Protein AF-A0A959NZG0-F1 (afdb_monomer)

pLDDT: mean 89.96, std 7.62, range [59.88, 96.06]

Solvent-accessible surface area (backbone atoms only — not comparable to full-atom values): 5049 Å² total; per-residue (Å²): 125,85,45,71,69,47,46,55,50,56,73,67,27,57,51,74,98,86,41,69,55,82,47,74,89,31,82,28,78,86,11,50,64,25,38,55,36,46,52,67,76,37,89,57,98,51,37,47,55,73,85,69,56,84,81,74,90,60,84,54,92,76,86,86,84,85,88,82,72,91,83,80,86,79,135

Radius of gyration: 14.94 Å; Cα contacts (8 Å, |Δi|>4): 63; chains: 1; bounding box: 38×27×37 Å

Structure (mmCIF, N/CA/C/O backbone):
data_AF-A0A959NZG0-F1
#
_entry.id   AF-A0A959NZG0-F1
#
loop_
_atom_site.group_PDB
_atom_site.id
_atom_site.type_symbol
_atom_site.label_atom_id
_atom_site.label_alt_id
_atom_site.label_comp_id
_atom_site.label_asym_id
_atom_site.label_entity_id
_atom_site.label_seq_id
_atom_site.pdbx_PDB_ins_code
_atom_site.Cartn_x
_atom_site.Cartn_y
_atom_site.Cartn_z
_atom_site.occupancy
_atom_site.B_iso_or_equiv
_atom_site.auth_seq_id
_atom_site.auth_comp_id
_atom_site.auth_asym_id
_atom_site.auth_atom_id
_atom_site.pdbx_PDB_model_num
ATOM 1 N N . MET A 1 1 ? -6.940 -7.256 2.922 1.00 80.56 1 MET A N 1
ATOM 2 C CA . MET A 1 1 ? -5.765 -6.668 3.607 1.00 80.56 1 MET A CA 1
ATOM 3 C C . MET A 1 1 ? -4.505 -7.252 2.988 1.00 80.56 1 MET A C 1
ATOM 5 O O . MET A 1 1 ? -4.567 -8.388 2.539 1.00 80.56 1 MET A O 1
ATOM 9 N N . LEU A 1 2 ? -3.424 -6.476 2.883 1.00 87.38 2 LEU A N 1
ATOM 10 C CA . LEU A 1 2 ? -2.263 -6.789 2.031 1.00 87.38 2 LEU A CA 1
ATOM 11 C C . LEU A 1 2 ? -1.412 -7.956 2.568 1.00 87.38 2 LEU A C 1
ATOM 13 O O . LEU A 1 2 ? -0.958 -8.794 1.800 1.00 87.38 2 LEU A O 1
ATOM 17 N N . ASN A 1 3 ? -1.212 -8.012 3.884 1.00 91.50 3 ASN A N 1
ATOM 18 C CA . ASN A 1 3 ? -0.509 -9.073 4.617 1.00 91.50 3 ASN A CA 1
ATOM 19 C C . ASN A 1 3 ? -0.882 -9.022 6.120 1.00 91.50 3 ASN A C 1
ATOM 21 O O . ASN A 1 3 ? -1.650 -8.146 6.531 1.00 91.50 3 ASN A O 1
ATOM 25 N N . GLN A 1 4 ? -0.331 -9.915 6.955 1.00 94.94 4 GLN A N 1
ATOM 26 C CA . GLN A 1 4 ? -0.636 -9.940 8.397 1.00 94.94 4 GLN A CA 1
ATOM 27 C C . GLN A 1 4 ? -0.279 -8.621 9.099 1.00 94.94 4 GLN A C 1
ATOM 29 O O . GLN A 1 4 ? -1.101 -8.072 9.826 1.00 94.94 4 GLN A O 1
ATOM 34 N N . LYS A 1 5 ? 0.893 -8.044 8.803 1.00 95.50 5 LYS A N 1
ATOM 35 C CA . LYS A 1 5 ? 1.322 -6.770 9.400 1.00 95.50 5 LYS A CA 1
ATOM 36 C C . LYS A 1 5 ? 0.355 -5.626 9.090 1.00 95.50 5 LYS A C 1
ATOM 38 O O . LYS A 1 5 ? 0.101 -4.789 9.951 1.00 95.50 5 LYS A O 1
ATOM 43 N N . SER A 1 6 ? -0.228 -5.607 7.890 1.00 95.06 6 SER A N 1
ATOM 44 C CA . SER A 1 6 ? -1.242 -4.619 7.513 1.00 95.06 6 SER A CA 1
ATOM 45 C C . SER A 1 6 ? -2.542 -4.777 8.311 1.00 95.06 6 SER A C 1
ATOM 47 O O . SER A 1 6 ? -3.171 -3.775 8.648 1.00 95.06 6 SER A O 1
ATOM 49 N N . ILE A 1 7 ? -2.941 -6.016 8.635 1.00 95.00 7 ILE A N 1
ATOM 50 C CA . ILE A 1 7 ? -4.127 -6.299 9.459 1.00 95.00 7 ILE A CA 1
ATOM 51 C C . ILE A 1 7 ? -3.892 -5.760 10.868 1.00 95.00 7 ILE A C 1
ATOM 53 O O . ILE A 1 7 ? -4.716 -4.998 11.376 1.00 95.00 7 ILE A O 1
ATOM 57 N N . ASP A 1 8 ? -2.742 -6.094 11.451 1.00 96.06 8 ASP A N 1
ATOM 58 C CA . ASP A 1 8 ? -2.369 -5.663 12.796 1.00 96.06 8 ASP A CA 1
ATOM 59 C C . ASP A 1 8 ? -2.271 -4.130 12.869 1.00 96.06 8 ASP A C 1
ATOM 61 O O . ASP A 1 8 ? -2.768 -3.508 13.808 1.00 96.06 8 ASP A O 1
ATOM 65 N N . ALA A 1 9 ? -1.696 -3.491 11.845 1.00 95.88 9 ALA A N 1
ATOM 66 C CA . ALA A 1 9 ? -1.603 -2.036 11.764 1.00 95.88 9 ALA A CA 1
ATOM 67 C C . ALA A 1 9 ? -2.984 -1.363 11.737 1.00 95.88 9 ALA A C 1
ATOM 69 O O . ALA A 1 9 ? -3.201 -0.386 12.453 1.00 95.88 9 ALA A O 1
ATOM 70 N N . VAL A 1 10 ? -3.940 -1.884 10.960 1.00 94.00 10 VAL A N 1
ATOM 71 C CA . VAL A 1 10 ? -5.309 -1.338 10.928 1.00 94.00 10 VAL A CA 1
ATOM 72 C C . VAL A 1 10 ? -6.042 -1.584 12.241 1.00 94.00 10 VAL A C 1
ATOM 74 O O . VAL A 1 10 ? -6.702 -0.671 12.736 1.00 94.00 10 VAL A O 1
ATOM 77 N N . ALA A 1 11 ? -5.893 -2.768 12.840 1.00 93.62 11 ALA A N 1
ATOM 78 C CA . ALA A 1 11 ? -6.496 -3.085 14.134 1.00 93.62 11 ALA A CA 1
ATOM 79 C C . ALA A 1 11 ? -6.037 -2.119 15.243 1.00 93.62 11 ALA A C 1
ATOM 81 O O . ALA A 1 11 ? -6.826 -1.783 16.130 1.00 93.62 11 ALA A O 1
ATOM 82 N N . ASN A 1 12 ? -4.794 -1.640 15.149 1.00 94.94 12 ASN A N 1
ATOM 83 C CA . ASN A 1 12 ? -4.196 -0.671 16.066 1.00 94.94 12 ASN A CA 1
ATOM 84 C C . ASN A 1 12 ? -4.456 0.799 15.683 1.00 94.94 12 ASN A C 1
ATOM 86 O O . ASN A 1 12 ? -4.233 1.687 16.502 1.00 94.94 12 ASN A O 1
ATOM 90 N N . SER A 1 13 ? -4.964 1.087 14.480 1.00 95.19 13 SER A N 1
ATOM 91 C CA . SER A 1 13 ? -5.216 2.453 13.990 1.00 95.19 13 SER A CA 1
ATOM 92 C C . SER A 1 13 ? -6.579 3.004 14.427 1.00 95.19 13 SER A C 1
ATOM 94 O O . SER A 1 13 ? -7.296 3.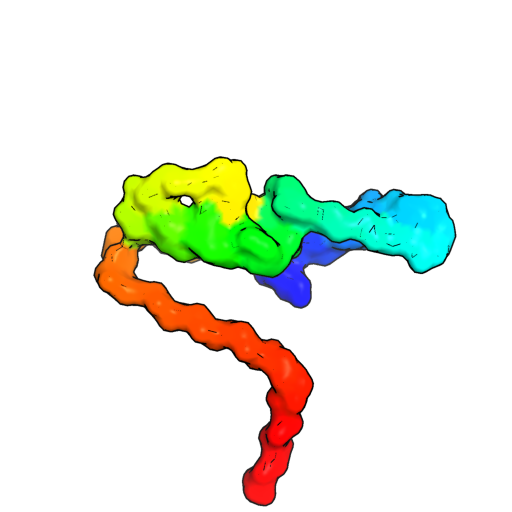647 13.656 1.00 95.19 13 SER A O 1
ATOM 96 N N . LYS A 1 14 ? -6.993 2.720 15.662 1.00 94.44 14 LYS A N 1
ATOM 97 C CA . LYS A 1 14 ? -8.275 3.195 16.196 1.00 94.44 14 LYS A CA 1
ATOM 98 C C . LYS A 1 14 ? -8.165 4.645 16.657 1.00 94.44 14 LYS A C 1
ATOM 100 O O . LYS A 1 14 ? -7.167 5.051 17.247 1.00 94.44 14 LYS A O 1
ATOM 105 N N . PHE A 1 15 ? -9.218 5.415 16.419 1.00 92.88 15 PHE A N 1
ATOM 106 C CA . PHE A 1 15 ? -9.385 6.767 16.935 1.00 92.88 15 PHE A CA 1
ATOM 107 C C . PHE A 1 15 ? -10.671 6.819 17.768 1.00 92.88 15 PHE A C 1
ATOM 109 O O . PHE A 1 15 ? -11.772 7.028 17.255 1.00 92.88 15 PHE A O 1
ATOM 116 N N . GLY A 1 16 ? -10.529 6.549 19.066 1.00 91.25 16 GLY A N 1
ATOM 117 C CA . GLY A 1 16 ? -11.665 6.272 19.945 1.00 91.25 16 GLY A CA 1
ATOM 118 C C . GLY A 1 16 ? -12.389 4.975 19.564 1.00 91.25 16 GLY A C 1
ATOM 119 O O . GLY A 1 16 ? -11.824 4.100 18.908 1.00 91.25 16 GLY A O 1
ATOM 120 N N . ASP A 1 17 ? -13.656 4.861 19.962 1.00 90.75 17 ASP A N 1
ATOM 121 C CA . ASP A 1 17 ? -14.403 3.598 19.849 1.00 90.75 17 ASP A CA 1
ATOM 122 C C . ASP A 1 17 ? -15.061 3.375 18.481 1.00 90.75 17 ASP A C 1
ATOM 124 O O . ASP A 1 17 ? -15.444 2.254 18.151 1.00 90.75 17 ASP A O 1
ATOM 128 N N . LYS A 1 18 ? -15.234 4.441 17.690 1.00 94.00 18 LYS A N 1
ATOM 129 C CA . LYS A 1 18 ? -16.063 4.419 16.470 1.00 94.00 18 LYS A CA 1
ATOM 130 C C . LYS A 1 18 ? -15.314 4.742 15.184 1.00 94.00 18 LYS A C 1
ATOM 132 O O . LYS A 1 18 ? -15.877 4.546 14.110 1.00 94.00 18 LYS A O 1
ATOM 137 N N . PHE A 1 19 ? -14.084 5.243 15.269 1.00 93.50 19 PHE A N 1
ATOM 138 C CA . PHE A 1 19 ? -13.340 5.681 14.093 1.00 93.50 19 PHE A CA 1
ATOM 139 C C . PHE A 1 19 ? -12.045 4.901 13.921 1.00 93.50 19 PHE A C 1
ATOM 141 O O . PHE A 1 19 ? -11.398 4.490 14.883 1.00 93.50 19 PHE A O 1
ATOM 148 N N . ILE A 1 20 ? -11.659 4.733 12.661 1.00 93.00 20 ILE A N 1
ATOM 149 C CA . ILE A 1 20 ? -10.370 4.182 12.259 1.00 93.00 20 ILE A CA 1
ATOM 150 C C . ILE A 1 20 ? -9.630 5.293 11.527 1.00 93.00 20 ILE A C 1
ATOM 152 O O . ILE A 1 20 ? -10.160 5.891 10.589 1.00 93.00 20 ILE A O 1
ATOM 156 N N . LYS A 1 21 ? -8.407 5.582 11.964 1.00 94.12 21 LYS A N 1
ATOM 157 C CA . LYS A 1 21 ? -7.537 6.544 11.300 1.00 94.12 21 LYS A CA 1
ATOM 158 C C . LYS A 1 21 ? -6.936 5.881 10.052 1.00 94.12 21 LYS A C 1
ATOM 160 O O . LYS A 1 21 ? -6.351 4.801 10.172 1.00 94.12 21 LYS A O 1
ATOM 165 N N . PRO A 1 22 ? -7.023 6.503 8.866 1.00 92.69 22 PRO A N 1
ATOM 166 C CA . PRO A 1 22 ? -6.324 6.011 7.686 1.00 92.69 22 PRO A CA 1
ATOM 167 C C . PRO A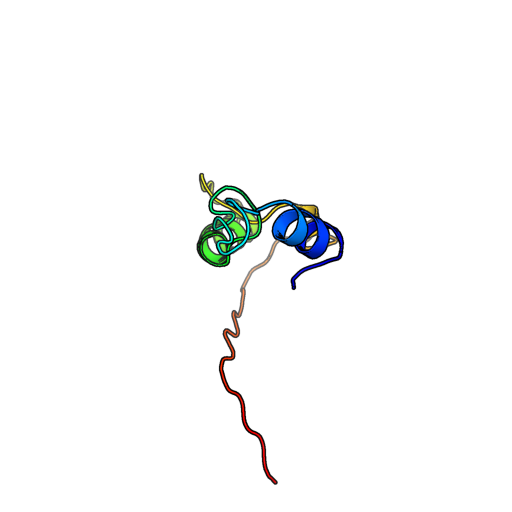 1 22 ? -4.807 5.980 7.907 1.00 92.69 22 PRO A C 1
ATOM 169 O O . PRO A 1 22 ? -4.221 6.912 8.460 1.00 92.69 22 PRO A O 1
ATOM 172 N N . LEU A 1 23 ? -4.165 4.912 7.440 1.00 94.81 23 LEU A N 1
ATOM 173 C CA . LEU A 1 23 ? -2.722 4.701 7.559 1.00 94.81 23 LEU A CA 1
ATOM 174 C C . LEU A 1 23 ? -1.956 5.348 6.392 1.00 94.81 23 LEU A C 1
ATOM 176 O O . LEU A 1 23 ? -1.251 4.649 5.664 1.00 94.81 23 LEU A O 1
ATOM 180 N N . TYR A 1 24 ? -2.121 6.660 6.185 1.00 92.81 24 TYR A N 1
ATOM 181 C CA . TYR A 1 24 ? -1.546 7.390 5.039 1.00 92.81 24 TYR A CA 1
ATOM 182 C C . TYR A 1 24 ? -0.036 7.173 4.873 1.00 92.81 24 TYR A C 1
ATOM 184 O O . TYR A 1 24 ? 0.437 7.009 3.755 1.00 92.81 24 TYR A O 1
ATOM 192 N N . ASP A 1 25 ? 0.699 7.053 5.977 1.00 93.44 25 ASP A N 1
ATOM 193 C CA . ASP A 1 25 ? 2.156 6.885 5.956 1.00 93.44 25 ASP A CA 1
ATOM 194 C C . ASP A 1 25 ? 2.612 5.423 5.755 1.00 93.44 25 ASP A C 1
ATOM 196 O O . ASP A 1 25 ? 3.809 5.147 5.733 1.00 93.44 25 ASP A O 1
ATOM 200 N N . SER A 1 26 ? 1.691 4.450 5.650 1.00 94.88 26 SER A N 1
ATOM 201 C CA . SER A 1 26 ? 2.046 3.026 5.502 1.00 94.88 26 SER A CA 1
ATOM 202 C C . SER A 1 26 ? 1.112 2.247 4.567 1.00 94.88 26 SER A C 1
ATOM 204 O O . SER A 1 26 ? 1.226 2.355 3.349 1.00 94.88 26 SER A O 1
ATOM 206 N N . TYR A 1 27 ? 0.209 1.424 5.104 1.00 95.62 27 TYR A N 1
ATOM 207 C CA . TYR A 1 27 ? -0.585 0.438 4.360 1.00 95.62 27 TYR A CA 1
ATOM 208 C C . TYR A 1 27 ? -1.818 1.036 3.652 1.00 95.62 27 TYR A C 1
ATOM 210 O O . TYR A 1 27 ? -2.810 0.337 3.440 1.00 95.62 27 TYR A O 1
ATOM 218 N N . CYS A 1 28 ? -1.792 2.324 3.296 1.00 93.50 28 CYS A N 1
ATOM 219 C CA . CYS A 1 28 ? -2.866 2.966 2.541 1.00 93.50 28 CYS A CA 1
ATOM 220 C C . CYS A 1 28 ? -2.727 2.715 1.034 1.00 93.50 28 CYS A C 1
ATOM 222 O O . CYS A 1 28 ? -1.631 2.744 0.476 1.00 93.50 28 CYS A O 1
ATOM 224 N N . PHE A 1 29 ? -3.855 2.542 0.342 1.00 91.50 29 PHE A N 1
ATOM 225 C CA . PHE A 1 29 ? -3.880 2.375 -1.116 1.00 91.50 29 PHE A CA 1
ATOM 226 C C . PHE A 1 29 ? -3.377 3.607 -1.877 1.00 91.50 29 PHE A C 1
ATOM 228 O O . PHE A 1 29 ? -2.895 3.463 -2.999 1.00 91.50 29 PHE A O 1
ATOM 235 N N . SER A 1 30 ? -3.387 4.794 -1.257 1.00 92.56 30 SER A N 1
ATOM 236 C CA . SER A 1 30 ? -2.752 6.000 -1.813 1.00 92.56 30 SER A CA 1
ATOM 237 C C . SER A 1 30 ? -1.263 5.815 -2.109 1.00 92.56 30 SER A C 1
ATOM 239 O O . SER A 1 30 ? -0.709 6.567 -2.903 1.00 92.56 30 SER A O 1
ATOM 241 N N . ASN A 1 31 ? -0.623 4.814 -1.499 1.00 95.12 31 ASN A N 1
ATOM 242 C CA . ASN A 1 31 ? 0.811 4.573 -1.613 1.00 95.12 31 ASN A CA 1
ATOM 243 C C . ASN A 1 3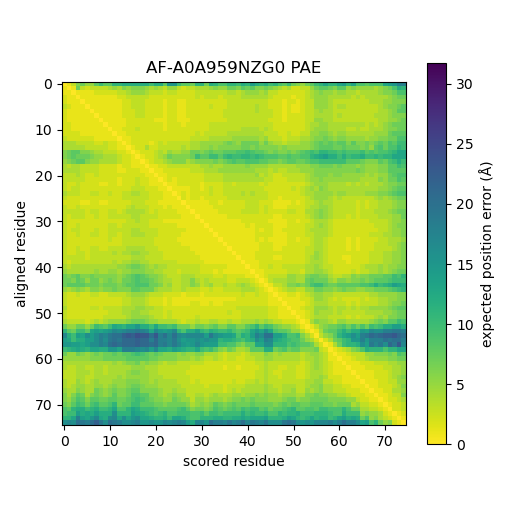1 ? 1.163 3.593 -2.748 1.00 95.12 31 ASN A C 1
ATOM 245 O O . ASN A 1 31 ? 2.342 3.366 -3.019 1.00 95.12 31 ASN A O 1
ATOM 249 N N . ILE A 1 32 ? 0.162 3.039 -3.449 1.00 93.81 32 ILE A N 1
ATOM 250 C CA . ILE A 1 32 ? 0.359 2.161 -4.614 1.00 93.81 32 ILE A CA 1
ATOM 251 C C . ILE A 1 32 ? 1.177 2.856 -5.724 1.00 93.81 32 ILE A C 1
ATOM 253 O O . ILE A 1 32 ? 2.142 2.246 -6.192 1.00 93.81 32 ILE A O 1
ATOM 257 N N . PRO A 1 33 ? 0.887 4.110 -6.138 1.00 94.56 33 PRO A N 1
ATOM 258 C CA . PRO A 1 33 ? 1.670 4.794 -7.168 1.00 94.56 33 PRO A CA 1
ATOM 259 C C . PRO A 1 33 ? 3.159 4.909 -6.825 1.00 94.56 33 PRO A C 1
ATOM 261 O O . PRO A 1 33 ? 4.003 4.583 -7.658 1.00 94.56 33 PRO A O 1
ATOM 264 N N . GLY A 1 34 ? 3.501 5.299 -5.594 1.00 95.06 34 GLY A N 1
ATOM 265 C CA . GLY A 1 34 ? 4.900 5.403 -5.176 1.00 95.06 34 GLY A CA 1
ATOM 266 C C . GLY A 1 34 ? 5.605 4.051 -5.084 1.00 95.06 34 GLY A C 1
ATOM 267 O O . GLY A 1 34 ? 6.778 3.939 -5.445 1.00 95.06 34 GLY A O 1
ATOM 268 N N . THR A 1 35 ? 4.886 2.987 -4.710 1.00 93.75 35 THR A N 1
ATOM 269 C CA . THR A 1 35 ? 5.406 1.616 -4.813 1.00 93.75 35 THR A CA 1
ATOM 270 C C . THR A 1 35 ? 5.727 1.249 -6.257 1.00 93.75 35 THR A C 1
ATOM 272 O O . THR A 1 35 ? 6.813 0.731 -6.511 1.00 93.75 35 THR A O 1
ATOM 275 N N . ILE A 1 36 ? 4.850 1.560 -7.214 1.00 93.31 36 ILE A N 1
ATOM 276 C CA . ILE A 1 36 ? 5.091 1.284 -8.639 1.00 93.31 36 ILE A CA 1
ATOM 277 C C . ILE A 1 36 ? 6.326 2.036 -9.134 1.00 93.31 36 ILE A C 1
ATOM 279 O O . ILE A 1 36 ? 7.192 1.420 -9.751 1.00 93.31 36 ILE A O 1
ATOM 283 N N . LEU A 1 37 ? 6.455 3.328 -8.815 1.00 93.50 37 LEU A N 1
ATOM 284 C CA . LEU A 1 37 ? 7.643 4.123 -9.154 1.00 93.50 37 LEU A CA 1
ATOM 285 C C . LEU A 1 37 ? 8.929 3.480 -8.616 1.00 93.50 37 LEU A C 1
ATOM 287 O O . LEU A 1 37 ? 9.917 3.358 -9.345 1.00 93.50 37 LEU A O 1
ATOM 291 N N . SER A 1 38 ? 8.893 2.974 -7.381 1.00 91.38 38 SER A N 1
ATOM 292 C CA . SER A 1 38 ? 10.052 2.317 -6.774 1.00 91.38 38 SER A CA 1
ATOM 293 C C . SER A 1 38 ? 10.481 1.031 -7.495 1.00 91.38 38 SER A C 1
ATOM 295 O O . SER A 1 38 ? 11.676 0.749 -7.556 1.00 91.38 38 SER A O 1
ATOM 297 N N . LEU A 1 39 ? 9.553 0.296 -8.129 1.00 91.00 39 LEU A N 1
ATOM 298 C CA . LEU A 1 39 ? 9.877 -0.888 -8.944 1.00 91.00 39 LEU A CA 1
ATOM 299 C C . LEU A 1 39 ? 10.679 -0.540 -10.211 1.00 91.00 39 LEU A C 1
ATOM 301 O O . LEU A 1 39 ? 11.347 -1.411 -10.775 1.00 91.00 39 LEU A O 1
ATOM 305 N N . PHE A 1 40 ? 10.628 0.724 -10.638 1.00 91.38 40 PHE A N 1
ATOM 306 C CA . PHE A 1 40 ? 11.402 1.284 -11.747 1.00 91.38 40 PHE A CA 1
ATOM 307 C C . PHE A 1 40 ? 12.627 2.087 -11.282 1.00 91.38 40 PHE A C 1
ATOM 309 O O . PHE A 1 40 ? 13.263 2.750 -12.100 1.00 91.38 40 PHE A O 1
ATOM 316 N N . ASN A 1 41 ? 12.988 2.013 -9.994 1.00 90.56 41 ASN A N 1
ATOM 317 C CA . ASN A 1 41 ? 14.047 2.813 -9.364 1.00 90.56 41 ASN A CA 1
ATOM 318 C C . ASN A 1 41 ? 13.807 4.334 -9.436 1.00 90.56 41 ASN A C 1
ATOM 320 O O . ASN A 1 41 ? 14.760 5.112 -9.464 1.00 90.56 41 ASN A O 1
ATOM 324 N N . ILE A 1 42 ? 12.544 4.766 -9.475 1.00 92.44 42 ILE A N 1
ATOM 325 C CA . ILE A 1 42 ? 12.162 6.177 -9.382 1.00 92.44 42 ILE A CA 1
ATOM 326 C C . ILE A 1 42 ? 11.817 6.481 -7.921 1.00 92.44 42 ILE A C 1
ATOM 328 O O . ILE A 1 42 ? 11.034 5.762 -7.295 1.00 92.44 42 ILE A O 1
ATOM 332 N N . ASN A 1 43 ? 12.410 7.541 -7.369 1.00 90.38 43 ASN A N 1
ATOM 333 C CA . ASN A 1 43 ? 12.159 7.955 -5.990 1.00 90.38 43 ASN A CA 1
ATOM 334 C C . ASN A 1 43 ? 10.720 8.460 -5.811 1.00 90.38 43 ASN A C 1
ATOM 336 O O . ASN A 1 43 ? 10.169 9.130 -6.682 1.00 90.38 43 ASN A O 1
ATOM 340 N N . SER A 1 44 ? 10.128 8.148 -4.660 1.00 89.25 44 SER A N 1
ATOM 341 C CA . SER A 1 44 ? 8.804 8.614 -4.253 1.00 89.25 44 SER A CA 1
ATOM 342 C C . SER A 1 44 ? 8.739 8.684 -2.730 1.00 89.25 44 SER A C 1
ATOM 344 O O . SER A 1 44 ? 9.255 7.788 -2.055 1.00 89.25 44 SER A O 1
ATOM 346 N N . ASP A 1 45 ? 8.107 9.735 -2.212 1.00 86.88 45 ASP A N 1
ATOM 347 C CA . ASP A 1 45 ? 8.057 10.022 -0.775 1.00 86.88 45 ASP A CA 1
ATOM 348 C C . ASP A 1 45 ? 7.118 9.075 -0.014 1.00 86.88 45 ASP A C 1
ATOM 350 O O . ASP A 1 45 ? 7.378 8.736 1.138 1.00 86.88 45 ASP A O 1
ATOM 354 N N . LEU A 1 46 ? 6.050 8.597 -0.663 1.00 92.00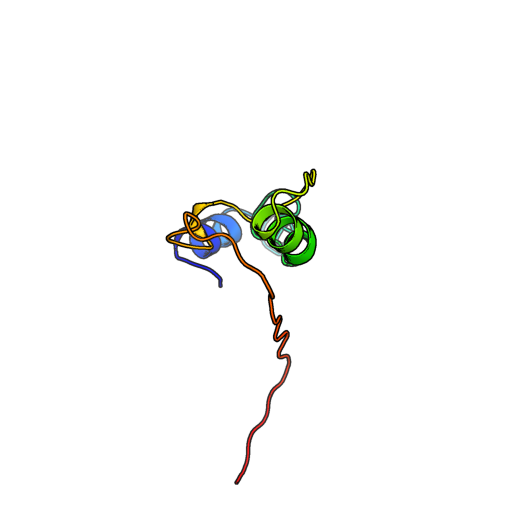 46 LEU A N 1
ATOM 355 C CA . LEU A 1 46 ? 5.044 7.721 -0.062 1.00 92.00 46 LEU A CA 1
ATOM 356 C C . LEU A 1 46 ? 4.912 6.429 -0.862 1.00 92.00 46 LEU A C 1
ATOM 358 O O . LEU A 1 46 ? 4.498 6.434 -2.018 1.00 92.00 46 LEU A O 1
ATOM 362 N N . LYS A 1 47 ? 5.237 5.303 -0.229 1.00 94.50 47 LYS A N 1
ATOM 363 C CA . LYS A 1 47 ? 5.158 3.963 -0.817 1.00 94.50 47 LYS A CA 1
ATOM 364 C C . LYS A 1 47 ? 4.713 2.950 0.226 1.00 94.50 47 LYS A C 1
ATOM 366 O O . LYS A 1 47 ? 4.909 3.151 1.423 1.00 94.50 47 LYS A O 1
ATOM 371 N N . LEU A 1 48 ? 4.113 1.859 -0.234 1.00 94.62 48 LEU A N 1
ATOM 372 C CA . LEU A 1 48 ? 3.772 0.737 0.630 1.00 94.62 48 LEU A CA 1
ATOM 373 C C . LEU A 1 48 ? 5.041 0.168 1.294 1.00 94.62 48 LEU A C 1
ATOM 375 O O . LEU A 1 48 ? 6.108 0.162 0.667 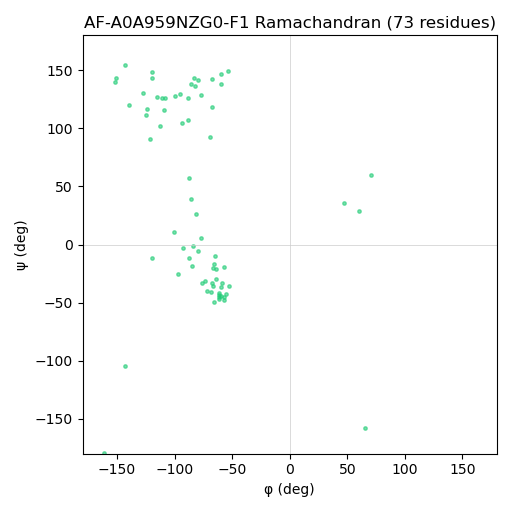1.00 94.62 48 LEU A O 1
ATOM 379 N N . PRO A 1 49 ? 4.929 -0.331 2.536 1.00 93.88 49 PRO A N 1
ATOM 380 C CA . PRO A 1 49 ? 6.025 -0.998 3.231 1.00 93.88 49 PRO A CA 1
ATOM 381 C C . PRO A 1 49 ? 6.641 -2.153 2.427 1.00 93.88 49 PRO A C 1
ATOM 383 O O . PRO A 1 49 ? 5.961 -2.827 1.651 1.00 93.88 49 PRO A O 1
ATOM 386 N N . SER A 1 50 ? 7.938 -2.405 2.625 1.00 90.00 50 SER A N 1
ATOM 387 C CA . SER A 1 50 ? 8.702 -3.411 1.864 1.00 90.00 50 SER A CA 1
ATOM 388 C C . SER A 1 50 ? 8.249 -4.853 2.102 1.00 90.00 50 SER A C 1
ATOM 390 O O . SER A 1 50 ? 8.567 -5.734 1.313 1.00 90.00 50 SER A O 1
ATOM 392 N N . ASP A 1 51 ? 7.498 -5.112 3.169 1.00 92.06 51 ASP A N 1
ATOM 393 C CA . ASP A 1 51 ? 6.900 -6.414 3.461 1.00 92.06 51 ASP A CA 1
ATOM 394 C C . ASP A 1 51 ? 5.614 -6.698 2.664 1.00 92.06 51 ASP A C 1
ATOM 396 O O . ASP A 1 51 ? 5.080 -7.805 2.749 1.00 92.06 51 ASP A O 1
ATOM 400 N N . VAL A 1 52 ? 5.103 -5.730 1.893 1.00 91.88 52 VAL A N 1
ATOM 401 C CA . VAL A 1 52 ? 3.919 -5.928 1.037 1.00 91.88 52 VAL A CA 1
ATOM 402 C C . VAL A 1 52 ? 4.255 -6.719 -0.226 1.00 91.88 52 VAL A C 1
ATOM 404 O O . VAL A 1 52 ? 3.431 -7.488 -0.715 1.00 91.88 52 VAL A O 1
ATOM 407 N N . LEU A 1 53 ? 5.463 -6.555 -0.755 1.00 87.50 53 LEU A N 1
ATOM 408 C CA . LEU A 1 53 ? 5.904 -7.206 -1.979 1.00 87.50 53 LEU A CA 1
ATOM 409 C C . LEU A 1 53 ? 7.197 -7.974 -1.676 1.00 87.50 53 LEU A C 1
ATOM 411 O O . LEU A 1 53 ? 8.244 -7.409 -1.376 1.00 87.50 53 LEU A O 1
ATOM 415 N N . ILE A 1 54 ? 7.114 -9.301 -1.704 1.00 74.75 54 ILE A N 1
ATOM 416 C CA . ILE A 1 54 ? 8.256 -10.176 -1.423 1.00 74.75 54 ILE A CA 1
ATOM 417 C C . ILE A 1 54 ? 9.089 -10.300 -2.710 1.00 74.75 54 ILE A C 1
ATOM 419 O O . ILE A 1 54 ? 8.535 -10.522 -3.782 1.00 74.75 54 ILE A O 1
ATOM 423 N N . ASN A 1 55 ? 10.421 -10.216 -2.601 1.00 64.56 55 ASN A N 1
ATOM 424 C CA . ASN A 1 55 ? 11.382 -10.453 -3.694 1.00 64.56 55 ASN A CA 1
ATOM 425 C C . ASN A 1 55 ? 11.444 -9.389 -4.818 1.00 64.56 55 ASN A C 1
ATOM 427 O O . ASN A 1 55 ? 11.324 -9.678 -6.004 1.00 64.56 55 ASN A O 1
ATOM 431 N N . HIS A 1 56 ? 11.767 -8.145 -4.463 1.00 64.38 56 HIS A N 1
ATOM 432 C CA . HIS A 1 56 ? 11.972 -7.044 -5.421 1.00 64.38 56 HIS A CA 1
ATOM 433 C C . HIS A 1 56 ? 13.304 -7.032 -6.183 1.00 64.38 56 HIS A C 1
ATOM 435 O O . HIS A 1 56 ? 13.586 -6.070 -6.894 1.00 64.38 56 HIS A O 1
ATOM 441 N N . ALA A 1 57 ? 14.150 -8.056 -6.038 1.00 59.88 57 ALA A N 1
ATOM 442 C CA . ALA A 1 57 ? 15.476 -8.069 -6.665 1.00 59.88 57 ALA A CA 1
ATOM 443 C C . ALA A 1 57 ? 15.424 -8.088 -8.209 1.00 59.88 57 ALA A C 1
ATOM 445 O O . ALA A 1 57 ? 16.445 -7.908 -8.872 1.00 59.88 57 ALA A O 1
ATOM 446 N N . THR A 1 58 ? 14.245 -8.285 -8.802 1.00 67.44 58 THR A N 1
ATOM 447 C CA . THR A 1 58 ? 14.039 -8.240 -10.247 1.00 67.44 58 THR A CA 1
ATOM 448 C C . THR A 1 58 ? 13.715 -6.830 -10.729 1.00 67.44 58 THR A C 1
ATOM 450 O O . THR A 1 58 ? 12.761 -6.197 -10.285 1.00 67.44 58 THR A O 1
ATOM 453 N N . LYS A 1 59 ? 14.478 -6.347 -11.714 1.00 79.62 59 LYS A N 1
ATOM 454 C CA . LYS A 1 59 ? 14.160 -5.116 -12.444 1.00 79.62 59 LYS A CA 1
ATOM 455 C C . LYS A 1 59 ? 12.898 -5.337 -13.283 1.00 79.62 59 LYS A C 1
ATOM 457 O O . LYS A 1 59 ? 12.898 -6.171 -14.189 1.00 79.62 59 LYS A O 1
ATOM 462 N N . HIS A 1 60 ? 11.841 -4.581 -13.004 1.00 87.81 60 HIS A N 1
ATOM 463 C CA . HIS A 1 60 ? 10.581 -4.678 -13.737 1.00 87.81 60 HIS A CA 1
ATOM 464 C C . HIS A 1 60 ? 10.639 -3.804 -14.997 1.00 87.81 60 HIS A C 1
ATOM 466 O O . HIS A 1 60 ? 11.156 -2.689 -14.969 1.00 87.81 60 HIS A O 1
ATOM 472 N N . LYS A 1 61 ? 10.125 -4.315 -16.123 1.00 91.62 61 LYS A N 1
ATOM 473 C CA . LYS A 1 61 ? 9.965 -3.536 -17.370 1.00 91.62 61 LYS A CA 1
ATOM 474 C C . LYS A 1 61 ? 8.552 -2.984 -17.539 1.00 91.62 61 LYS A C 1
ATOM 476 O O . LYS A 1 61 ? 8.368 -1.980 -18.212 1.00 91.62 61 LYS A O 1
ATOM 481 N N . GLN A 1 62 ? 7.571 -3.640 -16.930 1.00 93.62 62 GLN A N 1
ATOM 482 C CA . GLN A 1 62 ? 6.163 -3.292 -17.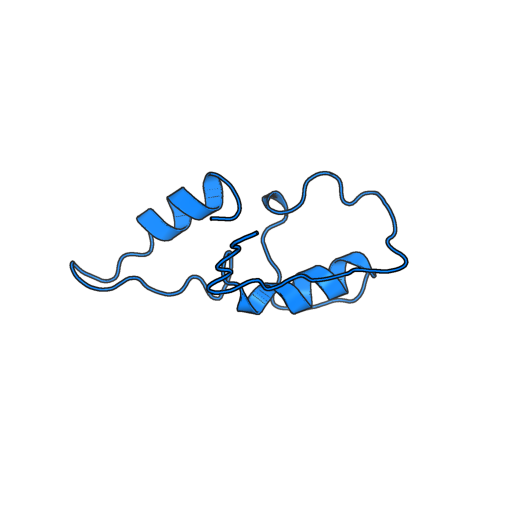014 1.00 93.62 62 GLN A CA 1
ATOM 483 C C . GLN A 1 62 ? 5.477 -3.721 -15.718 1.00 93.62 62 GLN A C 1
ATOM 485 O O . GLN A 1 62 ? 5.815 -4.761 -15.153 1.00 93.62 62 GLN A O 1
ATOM 490 N N . VAL A 1 63 ? 4.522 -2.916 -15.261 1.00 92.38 63 VAL A N 1
ATOM 4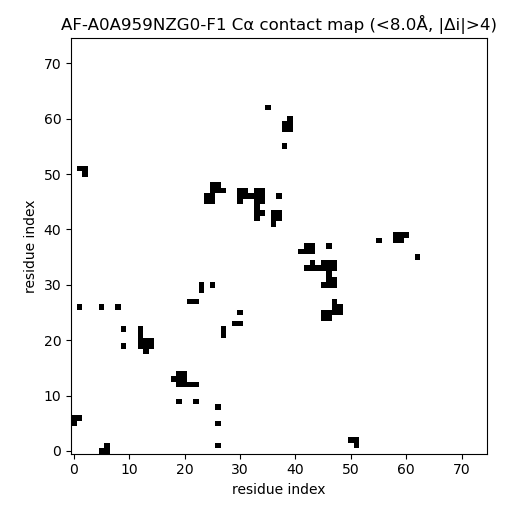91 C CA . VAL A 1 63 ? 3.676 -3.204 -14.101 1.00 92.38 63 VAL A CA 1
ATOM 492 C C . VAL A 1 63 ? 2.228 -3.039 -14.543 1.00 92.38 63 VAL A C 1
ATOM 494 O O . VAL A 1 63 ? 1.884 -2.033 -15.160 1.00 92.38 63 VAL A O 1
ATOM 497 N N . VAL A 1 64 ? 1.390 -4.030 -14.248 1.00 94.38 64 VAL A N 1
ATOM 498 C CA . VAL A 1 64 ? -0.058 -3.975 -14.479 1.00 94.38 64 VAL A CA 1
ATOM 499 C C . VAL A 1 64 ? -0.738 -3.917 -13.120 1.00 94.38 64 VAL A C 1
ATOM 501 O O . VAL A 1 64 ? -0.485 -4.764 -12.266 1.00 94.38 64 VAL A O 1
ATOM 504 N N . VAL A 1 65 ? -1.585 -2.911 -12.920 1.00 92.44 65 VAL A N 1
ATOM 505 C CA . VAL A 1 65 ? -2.340 -2.720 -11.678 1.00 92.44 65 VAL A CA 1
ATOM 506 C C . VAL A 1 65 ? -3.797 -3.035 -11.951 1.00 92.44 65 VAL A C 1
ATOM 508 O O . VAL A 1 65 ? -4.402 -2.455 -12.848 1.00 92.44 65 VAL A O 1
ATOM 511 N N . LEU A 1 66 ? -4.360 -3.934 -11.152 1.00 92.44 66 LEU A N 1
ATOM 512 C CA . LEU A 1 66 ? -5.776 -4.270 -11.182 1.00 92.44 66 LEU A CA 1
ATOM 513 C C . LEU A 1 66 ? -6.391 -3.794 -9.867 1.00 92.44 66 LEU A C 1
ATOM 515 O O . LEU A 1 66 ? -6.207 -4.428 -8.829 1.00 92.44 66 LEU A O 1
ATOM 519 N N . LEU A 1 67 ? -7.093 -2.661 -9.907 1.00 89.88 67 LEU A N 1
ATOM 520 C CA . LEU A 1 67 ? -7.947 -2.228 -8.806 1.00 89.88 67 LEU A CA 1
ATOM 521 C C . LEU A 1 67 ? -9.357 -2.721 -9.097 1.00 89.88 67 LEU A C 1
ATOM 523 O O . LEU A 1 67 ? -10.040 -2.204 -9.977 1.00 89.88 67 LEU A O 1
ATOM 527 N N . ILE A 1 68 ? -9.751 -3.760 -8.379 1.00 90.19 68 ILE A N 1
ATOM 528 C CA . ILE A 1 68 ? -11.031 -4.420 -8.566 1.00 90.19 68 ILE A CA 1
ATOM 529 C C . ILE A 1 68 ? -11.896 -4.077 -7.360 1.00 90.19 68 ILE A C 1
ATOM 531 O O . ILE A 1 68 ? -11.568 -4.465 -6.240 1.00 90.19 68 ILE A O 1
ATOM 535 N N . ASP A 1 69 ? -12.990 -3.360 -7.600 1.00 90.75 69 ASP A N 1
ATOM 536 C CA . ASP A 1 69 ? -14.008 -3.071 -6.594 1.00 90.75 69 ASP A CA 1
ATOM 537 C C . ASP A 1 69 ? -15.355 -3.651 -7.036 1.00 90.75 69 ASP A C 1
ATOM 539 O O . ASP A 1 69 ? -15.665 -3.679 -8.228 1.00 90.75 69 ASP A O 1
ATOM 543 N N . ALA A 1 70 ? -16.122 -4.162 -6.072 1.00 91.06 70 ALA A N 1
ATOM 544 C CA . ALA A 1 70 ? -17.452 -4.743 -6.270 1.00 91.06 70 ALA A CA 1
ATOM 545 C C . ALA A 1 70 ? -17.577 -5.748 -7.444 1.0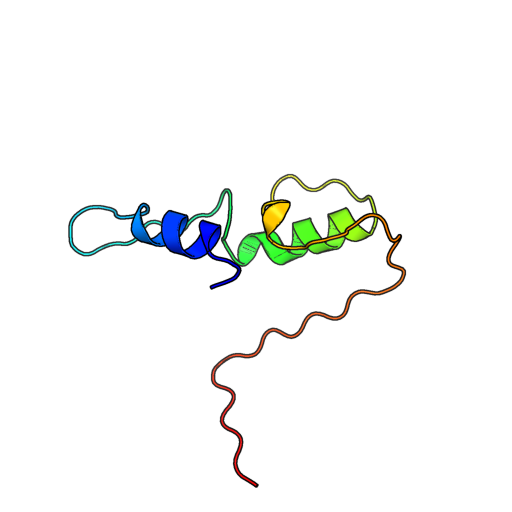0 91.06 70 ALA A C 1
ATOM 547 O O . ALA A 1 70 ? -18.611 -5.813 -8.110 1.00 91.06 70 ALA A O 1
ATOM 548 N N . PHE A 1 71 ? -16.544 -6.556 -7.710 1.00 89.62 71 PHE A N 1
ATOM 549 C CA . PHE A 1 71 ? -16.548 -7.521 -8.815 1.00 89.62 71 PHE A CA 1
ATOM 550 C C . PHE A 1 71 ? -17.517 -8.684 -8.571 1.00 89.62 71 PHE A C 1
ATOM 552 O O . PHE A 1 71 ? -17.177 -9.695 -7.957 1.00 89.62 71 PHE A O 1
ATOM 559 N N . GLY A 1 72 ? -18.744 -8.521 -9.067 1.00 86.25 72 GLY A N 1
ATOM 560 C CA . GLY A 1 72 ? -19.765 -9.559 -9.137 1.00 86.25 72 GLY A CA 1
ATOM 561 C C . GLY A 1 72 ? -19.638 -10.352 -10.434 1.00 86.25 72 GLY A C 1
ATOM 562 O O . GLY A 1 72 ? -19.973 -9.856 -11.505 1.00 86.25 72 GLY A O 1
ATOM 563 N N . TRP A 1 73 ? -19.163 -11.591 -10.339 1.00 89.06 73 TRP A N 1
ATOM 564 C CA . TRP A 1 73 ? -19.075 -12.517 -11.467 1.00 89.06 73 TRP A CA 1
ATOM 565 C C . TRP A 1 73 ? -20.250 -13.502 -11.446 1.00 89.06 73 TRP A C 1
ATOM 567 O O . TRP A 1 73 ? -20.482 -14.165 -10.433 1.00 89.06 73 TRP A O 1
ATOM 577 N N . ARG A 1 74 ? -20.979 -13.626 -12.562 1.00 77.50 74 ARG A N 1
ATOM 578 C CA . ARG A 1 74 ? -22.008 -14.657 -12.773 1.00 77.50 74 ARG A CA 1
ATOM 579 C C . ARG A 1 74 ? -21.898 -15.169 -14.211 1.00 77.50 74 ARG A C 1
ATOM 581 O O . ARG A 1 74 ? -21.980 -14.360 -15.129 1.00 77.50 74 ARG A O 1
ATOM 588 N N . PHE A 1 75 ? -21.647 -16.472 -14.352 1.00 73.19 75 PHE A N 1
ATOM 589 C CA . PHE A 1 75 ? -21.474 -17.174 -15.631 1.00 73.19 75 PHE A CA 1
ATOM 590 C C . PHE A 1 75 ? -22.740 -17.145 -16.493 1.00 73.19 75 PHE A C 1
ATOM 592 O O . PHE A 1 75 ? -23.850 -17.170 -15.905 1.00 73.19 75 PHE A O 1
#

Foldseek 3Di:
DLD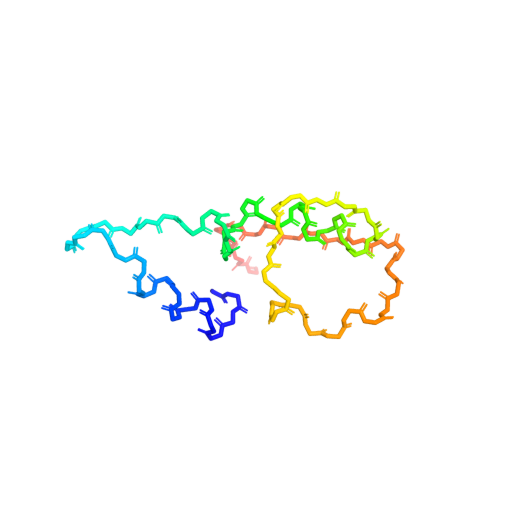PVLVVVQVPQDDPDPDGDDPQQEDHPVQPVQQVCVLQVHHDPHHHDPVSDPDSPDRDPDDDDDDDDPDDDDD

Sequence (75 aa):
MLNQKSIDAVANSKFGDKFIKPLYDSYCFSNIPGTILSLFNINSDLKLPSDVLINHATKHKQVVVLLIDAFGWRF

Secondary structure (DSSP, 8-state):
--SHHHHHHHHH-EETTTEE---TTTT-GGGHHHHHHHHTT---S----TTSSS-TTSPPS--------S-----

Mean predicted aligned error: 4.73 Å